Protein AF-A0A2B8A6I1-F1 (afdb_monomer_lite)

Radius of gyration: 17.52 Å; chains: 1; bounding box: 44×30×61 Å

Structure (mmCIF, N/CA/C/O backbone):
data_AF-A0A2B8A6I1-F1
#
_entry.id   AF-A0A2B8A6I1-F1
#
loop_
_atom_site.group_PDB
_atom_site.id
_atom_site.type_symbol
_atom_site.label_atom_id
_atom_site.label_alt_id
_atom_site.label_comp_id
_atom_site.label_asym_id
_atom_site.label_entity_id
_atom_site.label_seq_id
_atom_site.pdbx_PDB_ins_code
_atom_site.Cartn_x
_atom_site.Cartn_y
_atom_site.Cartn_z
_atom_site.occupancy
_atom_site.B_iso_or_equiv
_atom_site.auth_seq_id
_atom_site.auth_comp_id
_atom_site.auth_asym_id
_atom_site.auth_atom_id
_atom_site.pdbx_PDB_model_num
ATOM 1 N N . SER A 1 1 ? 21.362 7.164 -41.551 1.00 55.12 1 SER A N 1
ATOM 2 C CA . SER A 1 1 ? 20.267 7.266 -40.576 1.00 55.12 1 SER A CA 1
ATOM 3 C C . SER A 1 1 ? 20.354 6.096 -39.633 1.00 55.12 1 SER A C 1
ATOM 5 O O . SER A 1 1 ? 20.146 4.978 -40.082 1.00 55.12 1 SER A O 1
ATOM 7 N N . ASP A 1 2 ? 20.689 6.342 -38.370 1.00 58.16 2 ASP A N 1
ATOM 8 C CA . ASP A 1 2 ? 20.555 5.343 -37.311 1.00 58.16 2 ASP A CA 1
ATOM 9 C C . ASP A 1 2 ? 19.112 5.381 -36.811 1.00 58.16 2 ASP A C 1
ATOM 11 O O . ASP A 1 2 ? 18.692 6.303 -36.113 1.00 58.16 2 ASP A O 1
ATOM 15 N N . THR A 1 3 ? 18.312 4.414 -37.245 1.00 58.91 3 THR A N 1
ATOM 16 C CA . THR A 1 3 ? 16.987 4.175 -36.674 1.00 58.91 3 THR A CA 1
ATOM 17 C C . THR A 1 3 ? 17.176 3.457 -35.345 1.00 58.91 3 THR A C 1
ATOM 19 O O . THR A 1 3 ? 17.513 2.276 -35.318 1.00 58.91 3 THR A O 1
ATOM 22 N N . ILE A 1 4 ? 16.967 4.174 -34.242 1.00 62.12 4 ILE A N 1
ATOM 23 C CA . ILE A 1 4 ? 16.921 3.585 -32.902 1.00 62.12 4 ILE A CA 1
ATOM 24 C C . ILE A 1 4 ? 15.700 2.651 -32.849 1.00 62.12 4 ILE A C 1
ATOM 26 O O . ILE A 1 4 ? 14.589 3.104 -33.143 1.00 62.12 4 ILE A O 1
ATOM 30 N N . PRO A 1 5 ? 15.854 1.363 -32.496 1.00 64.75 5 PRO A N 1
ATOM 31 C CA . PRO A 1 5 ? 14.715 0.468 -32.367 1.00 64.75 5 PRO A CA 1
ATOM 32 C C . PRO A 1 5 ? 13.833 0.917 -31.196 1.00 64.75 5 PRO A C 1
ATOM 34 O O . PRO A 1 5 ? 14.306 1.078 -30.070 1.00 64.75 5 PRO A O 1
ATOM 37 N N . LEU A 1 6 ? 12.536 1.105 -31.454 1.00 61.50 6 LEU A N 1
ATOM 38 C CA . LEU A 1 6 ? 11.534 1.296 -30.408 1.00 61.50 6 LEU A CA 1
ATOM 39 C C . LEU A 1 6 ? 11.384 -0.025 -29.644 1.00 61.50 6 LEU A C 1
ATOM 41 O O . LEU A 1 6 ? 10.679 -0.934 -30.078 1.00 61.50 6 LEU A O 1
ATOM 45 N N . ILE A 1 7 ? 12.079 -0.147 -28.517 1.00 64.69 7 ILE A N 1
ATOM 46 C CA . ILE A 1 7 ? 11.911 -1.278 -27.606 1.00 64.69 7 ILE A CA 1
ATOM 47 C C . ILE A 1 7 ? 10.623 -1.030 -26.820 1.00 64.69 7 ILE A C 1
ATOM 49 O O . ILE A 1 7 ? 10.610 -0.238 -25.879 1.00 64.69 7 ILE A O 1
ATOM 53 N N . VAL A 1 8 ? 9.536 -1.698 -27.212 1.00 63.53 8 VAL A N 1
ATOM 54 C CA . VAL A 1 8 ? 8.321 -1.778 -26.392 1.00 63.53 8 VAL A CA 1
ATOM 55 C C . VAL A 1 8 ? 8.648 -2.667 -25.203 1.00 63.53 8 VAL A C 1
ATOM 57 O O . VAL A 1 8 ? 8.835 -3.875 -25.354 1.00 63.53 8 VAL A O 1
ATOM 60 N N . ARG A 1 9 ? 8.782 -2.062 -24.028 1.00 68.38 9 ARG A N 1
ATOM 61 C CA . ARG A 1 9 ? 9.040 -2.805 -22.801 1.00 68.38 9 ARG A CA 1
ATOM 62 C C . ARG A 1 9 ? 7.719 -3.217 -22.143 1.00 68.38 9 ARG A C 1
ATOM 64 O O . ARG A 1 9 ? 6.741 -2.471 -22.234 1.00 68.38 9 ARG A O 1
ATOM 71 N N . PRO A 1 10 ? 7.642 -4.421 -21.553 1.00 72.69 10 PRO A N 1
ATOM 72 C CA . PRO A 1 10 ? 6.404 -4.905 -20.963 1.00 72.69 10 PRO A CA 1
ATOM 73 C C . PRO A 1 10 ? 6.077 -4.106 -19.699 1.00 72.69 10 PRO A C 1
ATOM 75 O O . PRO A 1 10 ? 6.869 -4.086 -18.763 1.00 72.69 10 PRO A O 1
ATOM 78 N N . SER A 1 11 ? 4.899 -3.482 -19.658 1.00 79.75 11 SER A N 1
ATOM 79 C CA . SER A 1 11 ? 4.383 -2.811 -18.460 1.00 79.75 11 SER A CA 1
ATOM 80 C C . SER A 1 11 ? 4.140 -3.816 -17.322 1.00 79.75 11 SER A C 1
ATOM 82 O O . SER A 1 11 ? 3.842 -4.983 -17.599 1.00 79.75 11 SER A O 1
ATOM 84 N N . PRO A 1 12 ? 4.225 -3.396 -16.045 1.00 88.75 12 PRO A N 1
ATOM 85 C CA . PRO A 1 12 ? 3.908 -4.284 -14.934 1.00 88.75 12 PRO A CA 1
ATOM 86 C C . PRO A 1 12 ? 2.432 -4.696 -14.983 1.00 88.75 12 PRO A C 1
ATOM 88 O O . PRO A 1 12 ? 1.563 -3.884 -15.295 1.00 88.75 12 PRO A O 1
ATOM 91 N N . LEU A 1 13 ? 2.141 -5.951 -14.640 1.00 91.31 13 LEU A N 1
ATOM 92 C CA . LEU A 1 13 ? 0.775 -6.469 -14.542 1.00 91.31 13 LEU A CA 1
ATOM 93 C C . LEU A 1 13 ? 0.406 -6.673 -13.075 1.00 91.31 13 LEU A C 1
ATOM 95 O O . LEU A 1 13 ? 1.019 -7.501 -12.408 1.00 91.31 13 LEU A O 1
ATOM 99 N N . ILE A 1 14 ? -0.620 -5.984 -12.579 1.00 94.69 14 ILE A N 1
ATOM 100 C CA . ILE A 1 14 ? -1.140 -6.216 -11.225 1.00 94.69 14 ILE A CA 1
ATOM 101 C C . ILE A 1 14 ? -2.114 -7.402 -11.258 1.00 94.69 14 ILE A C 1
ATOM 103 O O . ILE A 1 14 ? -3.225 -7.288 -11.770 1.00 94.69 14 ILE A O 1
ATOM 107 N N . ALA A 1 15 ? -1.682 -8.541 -10.717 1.00 95.44 15 ALA A N 1
ATOM 108 C CA . ALA A 1 15 ? -2.440 -9.790 -10.652 1.00 95.44 15 ALA A CA 1
ATOM 109 C C . ALA A 1 15 ? -3.356 -9.871 -9.420 1.00 95.44 15 ALA A C 1
ATOM 111 O O . ALA A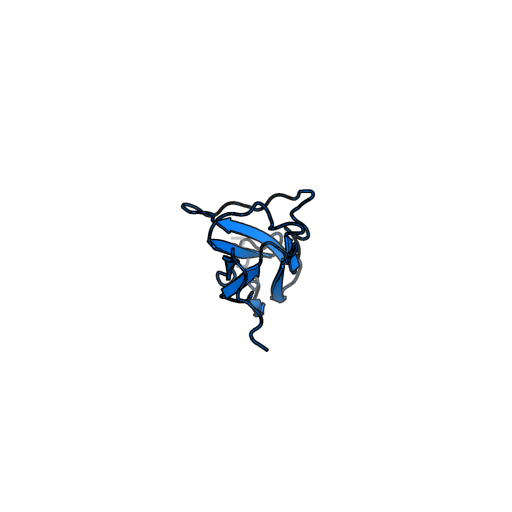 1 15 ? -4.423 -10.476 -9.487 1.00 95.44 15 ALA A O 1
ATOM 112 N N . VAL A 1 16 ? -2.952 -9.261 -8.301 1.00 96.56 16 VAL A N 1
ATOM 113 C CA . VAL A 1 16 ? -3.752 -9.195 -7.068 1.00 96.56 16 VAL A CA 1
ATOM 114 C C . VAL A 1 16 ? -3.858 -7.745 -6.629 1.00 96.56 16 VAL A C 1
ATOM 116 O O . VAL A 1 16 ? -2.842 -7.063 -6.487 1.00 96.56 16 VAL A O 1
ATOM 119 N N . GLN A 1 17 ? -5.095 -7.302 -6.427 1.00 96.69 17 GLN A N 1
ATOM 120 C CA . GLN A 1 17 ? -5.434 -5.969 -5.943 1.00 96.69 17 GLN A CA 1
ATOM 121 C C . GLN A 1 17 ? -5.571 -5.978 -4.414 1.00 96.69 17 GLN A C 1
ATOM 123 O O . GLN A 1 17 ? -5.915 -7.024 -3.853 1.00 96.69 17 GLN A O 1
ATOM 128 N N . PRO A 1 18 ? -5.355 -4.835 -3.740 1.00 96.56 18 PRO A N 1
ATOM 129 C CA . PRO A 1 18 ? -5.702 -4.717 -2.333 1.00 96.56 18 PRO A CA 1
ATOM 130 C C . PRO A 1 18 ? -7.219 -4.866 -2.163 1.00 96.56 18 PRO A C 1
ATOM 132 O O . PRO A 1 18 ? -7.992 -4.639 -3.099 1.00 96.56 18 PRO A O 1
ATOM 135 N N . ALA A 1 19 ? -7.655 -5.251 -0.965 1.00 95.81 19 ALA A N 1
ATOM 136 C CA . ALA A 1 19 ? -9.077 -5.314 -0.651 1.00 95.81 19 ALA A CA 1
ATOM 137 C C . ALA A 1 19 ? -9.724 -3.932 -0.846 1.00 95.81 19 ALA A C 1
ATOM 139 O O . ALA A 1 19 ? -9.223 -2.946 -0.321 1.00 95.81 19 ALA A O 1
ATOM 140 N N . ALA A 1 20 ? -10.832 -3.863 -1.588 1.00 94.44 20 ALA A N 1
ATOM 141 C CA . ALA A 1 20 ? -11.483 -2.592 -1.918 1.00 94.44 20 ALA A CA 1
ATOM 142 C C . ALA A 1 20 ? -12.023 -1.855 -0.678 1.00 94.44 20 ALA A C 1
ATOM 144 O O . ALA A 1 20 ? -11.977 -0.629 -0.615 1.00 94.44 20 ALA A O 1
ATOM 145 N N . ASP A 1 21 ? -12.481 -2.603 0.327 1.00 94.56 21 ASP A N 1
ATOM 146 C CA . ASP A 1 21 ? -13.027 -2.073 1.572 1.00 94.56 21 ASP A CA 1
ATOM 147 C C . ASP A 1 21 ? -12.462 -2.848 2.760 1.00 94.56 21 ASP A C 1
ATOM 149 O O . ASP A 1 21 ? -12.626 -4.066 2.871 1.00 94.56 21 ASP A O 1
ATOM 153 N N . VAL A 1 22 ? -11.834 -2.132 3.687 1.00 94.44 22 VAL A N 1
ATOM 154 C CA . VAL A 1 22 ? -11.310 -2.684 4.933 1.00 94.44 22 VAL A CA 1
ATOM 155 C C . VAL A 1 22 ? -11.921 -1.907 6.085 1.00 94.44 22 VAL A C 1
ATOM 157 O O . VAL A 1 22 ? -11.757 -0.696 6.195 1.00 94.44 22 VAL A O 1
ATOM 160 N N . ARG A 1 23 ? -12.646 -2.599 6.962 1.00 92.94 23 ARG A N 1
ATOM 161 C CA . ARG A 1 23 ? -13.182 -2.011 8.193 1.00 92.94 23 ARG A CA 1
ATOM 162 C C . ARG A 1 23 ? -12.376 -2.530 9.364 1.00 92.94 23 ARG A C 1
ATOM 164 O O . ARG A 1 23 ? -12.234 -3.743 9.507 1.00 92.94 23 ARG A O 1
ATOM 171 N N . LYS A 1 24 ? -11.843 -1.616 10.167 1.00 93.00 24 LYS A N 1
ATOM 172 C CA . LYS A 1 24 ? -11.053 -1.951 11.346 1.00 93.00 24 LYS A CA 1
ATOM 173 C C . LYS A 1 24 ? -11.512 -1.170 12.550 1.00 93.00 24 LYS A C 1
ATOM 175 O O . LYS A 1 24 ? -11.835 0.010 12.470 1.00 93.00 24 LYS A O 1
ATOM 180 N N . CYS A 1 25 ? -11.520 -1.846 13.678 1.00 91.44 25 CYS A N 1
ATOM 181 C CA . CYS A 1 25 ? -11.697 -1.226 14.970 1.00 91.44 25 CYS A CA 1
ATOM 182 C C . CYS A 1 25 ? -10.439 -0.493 15.424 1.00 91.44 25 CYS A C 1
ATOM 184 O O . CYS A 1 25 ? -9.338 -0.989 15.210 1.00 91.44 25 CYS A O 1
ATOM 186 N N . LYS A 1 26 ? -10.576 0.603 16.183 1.00 87.69 26 LYS A N 1
ATOM 187 C CA . LYS A 1 26 ? -9.407 1.232 16.837 1.00 87.69 26 LYS A CA 1
ATOM 188 C C . LYS A 1 26 ? -8.632 0.288 17.769 1.00 87.69 26 LYS A C 1
ATOM 190 O O . LYS A 1 26 ? -7.454 0.518 18.024 1.00 87.69 26 LYS A O 1
ATOM 195 N N . SER A 1 27 ? -9.279 -0.757 18.291 1.00 87.31 27 SER A N 1
ATOM 196 C CA . SER A 1 27 ? -8.630 -1.803 19.094 1.00 87.31 27 SER A CA 1
ATOM 197 C C . SER A 1 27 ? -7.763 -2.756 18.260 1.00 87.31 27 SER A C 1
ATOM 199 O O . SER A 1 27 ? -6.795 -3.311 18.783 1.00 87.31 27 SER A O 1
ATOM 201 N N . GLU A 1 28 ? -8.061 -2.927 16.970 1.00 86.88 28 GLU A N 1
ATOM 202 C CA . GLU A 1 28 ? -7.262 -3.697 16.016 1.00 86.88 28 GLU A CA 1
ATOM 203 C C . GLU A 1 28 ? -6.118 -2.814 15.512 1.00 86.88 28 GLU A C 1
ATOM 205 O O . GLU A 1 28 ? -6.170 -2.271 14.417 1.00 86.88 28 GLU A O 1
ATOM 210 N N . LYS A 1 29 ? -5.099 -2.622 16.356 1.00 87.44 29 LYS A N 1
ATOM 211 C CA . LYS A 1 29 ? -4.017 -1.644 16.151 1.00 87.44 29 LYS A CA 1
ATOM 212 C C . LYS A 1 29 ? -3.388 -1.661 14.755 1.00 87.44 29 LYS A C 1
ATOM 214 O O . LYS A 1 29 ? -2.969 -0.611 14.297 1.00 87.44 29 LYS A O 1
ATOM 219 N N . ASN A 1 30 ? -3.316 -2.803 14.078 1.00 93.75 30 ASN A N 1
ATOM 220 C CA . ASN A 1 30 ? -2.638 -2.923 12.793 1.00 93.75 30 ASN A CA 1
ATOM 221 C C . ASN A 1 30 ? -3.565 -3.332 11.641 1.00 93.75 30 ASN A C 1
ATOM 223 O O . ASN A 1 30 ? -4.616 -3.954 11.814 1.00 93.75 30 ASN A O 1
ATOM 227 N N . VAL A 1 31 ? -3.136 -2.994 10.428 1.00 95.75 31 VAL A N 1
ATOM 228 C CA . VAL A 1 31 ? -3.795 -3.402 9.187 1.00 95.75 31 VAL A CA 1
ATOM 229 C C . VAL A 1 31 ? -2.778 -3.468 8.056 1.00 95.75 31 VAL A C 1
ATOM 231 O O . VAL A 1 31 ? -1.911 -2.602 7.944 1.00 95.75 31 VAL A O 1
ATOM 234 N N . SER A 1 32 ? -2.902 -4.491 7.210 1.00 96.69 32 SER A N 1
ATOM 235 C CA . SER A 1 32 ? -2.014 -4.716 6.072 1.00 96.69 32 SER A CA 1
ATOM 236 C C . SER A 1 32 ? -2.789 -4.759 4.760 1.00 96.69 32 SER A C 1
ATOM 238 O O . SER A 1 32 ? -3.909 -5.267 4.700 1.00 96.69 32 SER A O 1
ATOM 240 N N . PHE A 1 33 ? -2.154 -4.270 3.701 1.00 97.38 33 PHE A N 1
ATOM 241 C CA . PHE A 1 33 ? -2.656 -4.251 2.334 1.00 97.38 33 PHE A CA 1
ATOM 242 C C . PHE A 1 33 ? -1.631 -4.919 1.430 1.00 97.38 33 PHE A C 1
ATOM 244 O O . PHE A 1 33 ? -0.437 -4.640 1.531 1.00 97.38 33 PHE A O 1
ATOM 251 N N . ASN A 1 34 ? -2.088 -5.800 0.545 1.00 97.50 34 ASN A N 1
ATOM 252 C CA . ASN A 1 34 ? -1.218 -6.526 -0.368 1.00 97.50 34 ASN A CA 1
ATOM 253 C C . ASN A 1 34 ? -1.569 -6.223 -1.824 1.00 97.50 34 ASN A C 1
ATOM 255 O O . ASN A 1 34 ? -2.732 -6.141 -2.207 1.00 97.50 34 ASN A O 1
ATOM 259 N N . VAL A 1 35 ? -0.532 -6.123 -2.642 1.00 97.56 35 VAL A N 1
ATOM 260 C CA . VAL A 1 35 ? -0.598 -6.066 -4.099 1.00 97.56 35 VAL A CA 1
ATOM 261 C C . VAL A 1 35 ? 0.345 -7.137 -4.624 1.00 97.56 35 VAL A C 1
ATOM 263 O O . VAL A 1 35 ? 1.425 -7.355 -4.082 1.00 97.56 35 VAL A O 1
ATOM 266 N N . THR A 1 36 ? -0.034 -7.828 -5.691 1.00 95.94 36 THR A N 1
ATOM 267 C CA . THR A 1 36 ? 0.890 -8.724 -6.396 1.00 95.94 36 THR A CA 1
ATOM 268 C C . THR A 1 36 ? 1.000 -8.263 -7.827 1.00 95.94 36 THR A C 1
ATOM 270 O O . THR A 1 36 ? 0.003 -8.258 -8.546 1.00 95.94 36 THR A O 1
ATOM 273 N N . ALA A 1 37 ? 2.208 -7.885 -8.233 1.00 94.44 37 ALA A N 1
ATOM 274 C CA . ALA A 1 37 ? 2.507 -7.508 -9.600 1.00 94.44 37 ALA A CA 1
ATOM 275 C C . ALA A 1 37 ? 3.512 -8.474 -10.234 1.00 94.44 37 ALA A C 1
ATOM 277 O O . ALA A 1 37 ? 4.334 -9.084 -9.553 1.00 94.44 37 ALA A O 1
ATOM 278 N N . GLN A 1 38 ? 3.421 -8.612 -11.551 1.00 91.75 38 GLN A N 1
ATOM 279 C CA . GLN A 1 38 ? 4.329 -9.386 -12.382 1.00 91.75 38 GLN A CA 1
ATOM 280 C C . GLN A 1 38 ? 5.136 -8.435 -13.261 1.00 91.75 38 GLN A C 1
ATOM 282 O O . GLN A 1 38 ? 4.603 -7.470 -13.810 1.00 91.75 38 GLN A O 1
ATOM 287 N N . GLY A 1 39 ? 6.427 -8.721 -13.378 1.00 87.88 39 GLY A N 1
ATOM 288 C CA . GLY A 1 39 ? 7.398 -7.915 -14.105 1.00 87.88 39 GLY A CA 1
ATOM 289 C C . GLY A 1 39 ? 8.781 -8.049 -13.476 1.00 87.88 39 GLY A C 1
ATOM 290 O O . GLY A 1 39 ? 8.936 -8.625 -12.398 1.00 87.88 39 GLY A O 1
ATOM 291 N N . ASN A 1 40 ? 9.790 -7.511 -14.150 1.00 87.62 40 ASN A N 1
ATOM 292 C CA . ASN A 1 40 ? 11.164 -7.494 -13.652 1.00 87.62 40 ASN A CA 1
ATOM 293 C C . ASN A 1 40 ? 11.450 -6.139 -13.003 1.00 87.62 40 ASN A C 1
ATOM 295 O O . ASN A 1 40 ? 10.927 -5.134 -13.468 1.00 87.62 40 ASN A O 1
ATOM 299 N N . ASN A 1 41 ? 12.300 -6.090 -11.971 1.00 90.88 41 ASN A N 1
ATOM 300 C CA . ASN A 1 41 ? 12.713 -4.838 -11.312 1.00 90.88 41 ASN A CA 1
ATOM 301 C C . ASN A 1 41 ? 11.530 -3.935 -10.908 1.00 90.88 41 ASN A C 1
ATOM 303 O O . ASN A 1 41 ? 11.534 -2.730 -11.176 1.00 90.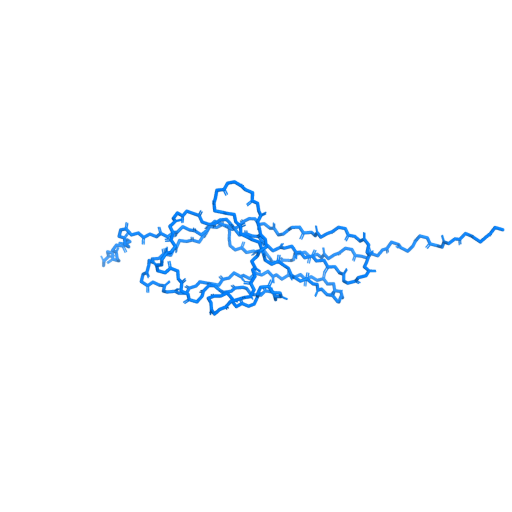88 41 ASN A O 1
ATOM 307 N N . LEU A 1 42 ? 10.503 -4.546 -10.312 1.00 93.62 42 LEU A N 1
ATOM 308 C CA . LEU A 1 42 ? 9.302 -3.849 -9.864 1.00 93.62 42 LEU A CA 1
ATOM 309 C C . LEU A 1 42 ? 9.639 -2.867 -8.740 1.00 93.62 42 LEU A C 1
ATOM 311 O O . LEU A 1 42 ? 10.313 -3.219 -7.773 1.00 93.62 42 LEU A O 1
ATOM 315 N N . ILE A 1 43 ? 9.122 -1.652 -8.868 1.00 94.81 43 ILE A N 1
ATOM 316 C CA . ILE A 1 43 ? 9.151 -0.606 -7.853 1.00 94.81 43 ILE A CA 1
ATOM 317 C C . ILE A 1 43 ? 7.714 -0.402 -7.384 1.00 94.81 43 ILE A C 1
ATOM 319 O O . ILE A 1 43 ? 6.800 -0.278 -8.201 1.00 94.81 43 ILE A O 1
ATOM 323 N N . TYR A 1 44 ? 7.529 -0.360 -6.070 1.00 96.50 44 TYR A N 1
ATOM 324 C CA . TYR A 1 44 ? 6.248 -0.093 -5.429 1.00 96.50 44 TYR A CA 1
ATOM 325 C C . TYR A 1 44 ? 6.321 1.260 -4.727 1.00 96.50 44 TYR A C 1
ATOM 327 O O . TYR A 1 44 ? 7.345 1.596 -4.137 1.00 96.50 44 TYR A O 1
ATOM 335 N N . GLN A 1 45 ? 5.234 2.022 -4.779 1.00 97.31 45 GLN A N 1
ATOM 336 C CA . GLN A 1 45 ? 5.064 3.248 -4.007 1.00 97.31 45 GLN A CA 1
ATOM 337 C C . GLN A 1 45 ? 3.631 3.305 -3.496 1.00 97.31 45 GLN A C 1
ATOM 339 O O . GLN A 1 45 ? 2.693 3.528 -4.266 1.00 97.31 45 GLN A O 1
ATOM 344 N N . TRP A 1 46 ? 3.452 3.113 -2.195 1.00 98.19 46 TRP A N 1
ATOM 345 C CA . TRP A 1 46 ? 2.144 3.287 -1.581 1.00 98.19 46 TRP A CA 1
ATOM 346 C C . TRP A 1 46 ? 1.793 4.768 -1.450 1.00 98.19 46 TRP A C 1
ATOM 348 O O . TRP A 1 46 ? 2.645 5.617 -1.164 1.00 98.19 46 TRP A O 1
ATOM 358 N N . GLN A 1 47 ? 0.526 5.066 -1.716 1.00 98.19 47 GLN A N 1
ATOM 359 C CA . GLN A 1 47 ? -0.062 6.389 -1.614 1.00 98.19 47 GLN A CA 1
ATOM 360 C C . GLN A 1 47 ? -1.330 6.330 -0.774 1.00 98.19 47 GLN A C 1
ATOM 362 O O . GLN A 1 47 ? -2.113 5.384 -0.885 1.00 98.19 47 GLN A O 1
ATOM 367 N N . GLU A 1 48 ? -1.547 7.377 0.009 1.00 96.69 48 GLU A N 1
ATOM 368 C CA . GLU A 1 48 ? -2.759 7.577 0.791 1.00 96.69 48 GLU A CA 1
ATOM 369 C C . GLU A 1 48 ? -3.473 8.863 0.374 1.00 96.69 48 GLU A C 1
ATOM 371 O O . GLU A 1 48 ? -2.887 9.785 -0.202 1.00 96.69 48 GLU A O 1
ATOM 376 N N . LYS A 1 49 ? -4.771 8.913 0.649 1.00 96.00 49 LYS A N 1
ATOM 377 C CA . LYS A 1 49 ? -5.615 10.090 0.470 1.00 96.00 49 LYS A CA 1
ATOM 378 C C . LYS A 1 49 ? -6.595 10.155 1.636 1.00 96.00 49 LYS A C 1
ATOM 380 O O . LYS A 1 49 ? -7.477 9.303 1.763 1.00 96.00 49 LYS A O 1
ATOM 385 N N . ILE A 1 50 ? -6.448 11.196 2.454 1.00 92.81 50 ILE A N 1
ATOM 386 C CA . ILE A 1 50 ? -7.296 11.499 3.616 1.00 92.81 50 ILE A CA 1
ATOM 387 C C . ILE A 1 50 ? -8.039 12.803 3.316 1.00 92.81 50 ILE A C 1
ATOM 389 O O . ILE A 1 50 ? -7.684 13.880 3.789 1.00 92.81 50 ILE A O 1
ATOM 393 N N . GLY A 1 51 ? -9.026 12.710 2.422 1.00 86.19 51 GLY A N 1
ATOM 394 C CA . GLY A 1 51 ? -9.607 13.884 1.767 1.00 86.19 51 GLY A CA 1
ATOM 395 C C . GLY A 1 51 ? -8.617 14.581 0.816 1.00 86.19 51 GLY A C 1
ATOM 396 O O . GLY A 1 51 ? -7.404 14.563 0.998 1.00 86.19 51 GLY A O 1
ATOM 397 N N . GLY A 1 52 ? -9.127 15.193 -0.252 1.00 91.44 52 GLY A N 1
ATOM 398 C CA . GLY A 1 52 ? -8.281 15.908 -1.213 1.00 91.44 52 GLY A CA 1
ATOM 399 C C . GLY A 1 52 ? -7.470 14.991 -2.139 1.00 91.44 52 GLY A C 1
ATOM 400 O O . GLY A 1 52 ? -8.036 14.118 -2.797 1.00 91.44 52 GLY A O 1
ATOM 401 N N . ASN A 1 53 ? -6.162 15.244 -2.248 1.00 95.44 53 ASN A N 1
ATOM 402 C CA . ASN A 1 53 ? -5.277 14.632 -3.246 1.00 95.44 53 ASN A CA 1
ATOM 403 C C . ASN A 1 53 ? -4.485 13.441 -2.689 1.00 95.44 53 ASN A C 1
ATOM 405 O O . ASN A 1 53 ? -4.225 13.355 -1.493 1.00 95.44 53 ASN A O 1
ATOM 409 N N . TRP A 1 54 ? -4.050 12.561 -3.591 1.00 96.94 54 TRP A N 1
ATOM 410 C CA . TRP A 1 54 ? -3.122 11.474 -3.284 1.00 96.94 54 TRP A CA 1
ATOM 411 C C . TRP A 1 54 ? -1.743 11.997 -2.888 1.00 96.94 54 TRP A C 1
ATOM 413 O O . TRP A 1 54 ? -1.200 12.866 -3.570 1.00 96.94 54 TRP A O 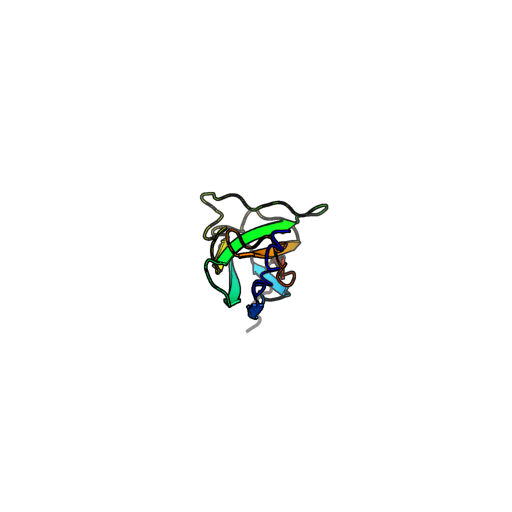1
ATOM 423 N N . GLN A 1 55 ? -1.174 11.416 -1.836 1.00 97.25 55 GLN A N 1
ATOM 424 C CA . GLN A 1 55 ? 0.174 11.698 -1.348 1.00 97.25 55 GLN A CA 1
ATOM 425 C C . GLN A 1 55 ? 0.967 10.405 -1.194 1.00 97.25 55 GLN A C 1
ATOM 427 O O . GLN A 1 55 ? 0.394 9.349 -0.931 1.00 97.25 55 GLN A O 1
ATOM 432 N N . ASN A 1 56 ? 2.286 10.484 -1.359 1.00 97.50 56 ASN A N 1
ATOM 433 C CA . ASN A 1 56 ? 3.168 9.354 -1.085 1.00 97.50 56 ASN A CA 1
ATOM 434 C C . ASN A 1 56 ? 3.207 9.070 0.415 1.00 97.50 56 ASN A C 1
ATOM 436 O O . ASN A 1 56 ? 3.341 9.990 1.222 1.00 97.50 56 ASN A O 1
ATOM 440 N N . ILE A 1 57 ? 3.112 7.790 0.771 1.00 97.06 57 ILE A N 1
ATOM 441 C CA . ILE A 1 57 ? 3.361 7.351 2.138 1.00 97.06 57 ILE A CA 1
ATOM 442 C C . IL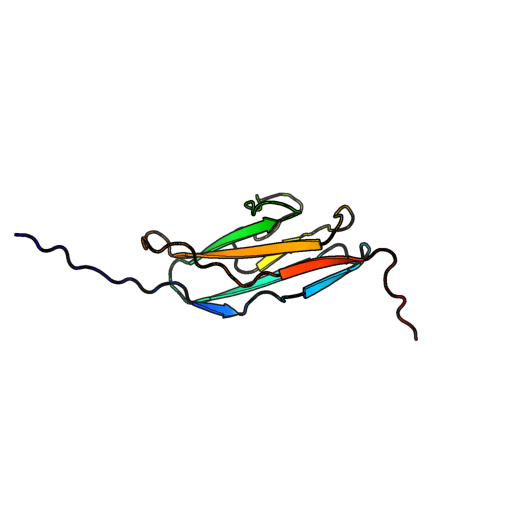E A 1 57 ? 4.869 7.239 2.316 1.00 97.06 57 ILE A C 1
ATOM 444 O O . ILE A 1 57 ? 5.526 6.427 1.661 1.00 97.06 57 ILE A O 1
ATOM 448 N N . GLU A 1 58 ? 5.404 8.048 3.218 1.00 96.31 58 GLU A N 1
ATOM 449 C CA . GLU A 1 58 ? 6.814 7.998 3.579 1.00 96.31 58 GLU A CA 1
ATOM 450 C C . GLU A 1 58 ? 7.068 6.908 4.636 1.00 96.31 58 GLU A C 1
ATOM 452 O O . GLU A 1 58 ? 6.193 6.640 5.478 1.00 96.31 58 GLU A O 1
ATOM 457 N N . PRO A 1 59 ? 8.258 6.273 4.624 1.00 94.81 59 PRO A N 1
ATOM 458 C CA . PRO A 1 59 ? 8.664 5.365 5.687 1.00 94.81 59 PRO A CA 1
ATOM 459 C C . PRO A 1 59 ? 8.614 6.066 7.047 1.00 94.81 59 PRO A C 1
ATOM 461 O O . PRO A 1 59 ? 9.118 7.176 7.212 1.00 94.81 59 PRO A O 1
ATOM 464 N N . SER A 1 60 ? 8.031 5.404 8.040 1.00 95.88 60 SER A N 1
ATOM 465 C CA . SER A 1 60 ? 7.988 5.887 9.420 1.00 95.88 60 SER A CA 1
ATOM 466 C C . SER A 1 60 ? 7.901 4.706 10.381 1.00 95.88 60 SER A C 1
ATOM 468 O O . SER A 1 60 ? 7.747 3.561 9.951 1.00 95.88 60 SER A O 1
ATOM 470 N N . ASP A 1 61 ? 7.937 4.969 11.687 1.00 95.19 61 ASP A N 1
ATOM 471 C CA . ASP A 1 61 ? 7.714 3.919 12.684 1.00 95.19 61 ASP A CA 1
ATOM 472 C C . ASP A 1 61 ? 6.347 3.236 12.507 1.00 95.19 61 ASP A C 1
ATOM 474 O O . ASP A 1 61 ? 6.234 2.034 12.755 1.00 95.19 61 ASP A O 1
ATOM 478 N N . ASN A 1 62 ? 5.339 3.976 12.020 1.00 95.25 62 ASN A N 1
ATOM 479 C CA . ASN A 1 62 ? 3.981 3.478 11.802 1.00 95.25 62 ASN A CA 1
ATOM 480 C C . ASN A 1 62 ? 3.770 2.809 10.434 1.00 95.25 62 ASN A C 1
ATOM 482 O O . ASN A 1 62 ? 2.863 1.991 10.296 1.00 95.25 62 ASN A O 1
ATOM 486 N N . ASN A 1 63 ? 4.588 3.155 9.439 1.00 96.50 63 ASN A N 1
ATOM 487 C CA . ASN A 1 63 ? 4.388 2.805 8.034 1.00 96.50 63 ASN A CA 1
ATOM 488 C C . ASN A 1 63 ? 5.475 1.830 7.573 1.00 96.50 63 ASN A C 1
ATOM 490 O O . ASN A 1 63 ? 6.597 2.234 7.262 1.00 96.50 63 ASN A O 1
ATOM 494 N N . GLU A 1 64 ? 5.140 0.545 7.489 1.00 97.12 64 GLU A N 1
ATOM 495 C CA . GLU A 1 64 ? 6.069 -0.501 7.058 1.00 97.12 64 GLU A CA 1
ATOM 496 C C . GLU A 1 64 ? 5.748 -0.991 5.646 1.00 97.12 64 GLU A C 1
ATOM 498 O O . GLU A 1 64 ? 4.587 -1.168 5.285 1.00 97.12 64 GLU A O 1
ATOM 503 N N . GLY A 1 65 ? 6.784 -1.229 4.837 1.00 96.50 65 GLY A N 1
ATOM 504 C CA . GLY A 1 65 ? 6.613 -1.787 3.493 1.00 96.50 65 GLY A CA 1
ATOM 505 C C . GLY A 1 65 ? 6.091 -0.794 2.447 1.00 96.50 65 GLY A C 1
ATOM 506 O O . GLY A 1 65 ? 5.536 -1.205 1.434 1.00 96.50 65 GLY A O 1
ATOM 507 N N . VAL A 1 66 ? 6.305 0.514 2.638 1.00 96.75 66 VAL A N 1
ATOM 508 C CA . VAL A 1 66 ? 5.874 1.568 1.688 1.00 96.75 66 VAL A CA 1
ATOM 509 C C . VAL A 1 66 ? 6.434 1.410 0.265 1.00 96.75 66 VAL A C 1
ATOM 511 O O . VAL A 1 66 ? 5.835 1.908 -0.688 1.00 96.75 66 VAL A O 1
ATOM 514 N N . ALA A 1 67 ? 7.549 0.686 0.119 1.00 96.25 67 ALA A N 1
ATOM 515 C CA . ALA A 1 67 ? 8.179 0.339 -1.155 1.00 96.25 67 ALA A CA 1
ATOM 516 C C . ALA A 1 67 ? 8.134 -1.173 -1.462 1.00 96.25 67 ALA A C 1
ATOM 518 O O . ALA A 1 67 ? 8.925 -1.681 -2.257 1.00 96.25 67 ALA A O 1
ATOM 519 N N . ALA A 1 68 ? 7.224 -1.908 -0.818 1.00 96.94 68 ALA A N 1
ATOM 520 C CA . ALA A 1 68 ? 7.058 -3.349 -0.969 1.00 96.94 68 ALA A CA 1
ATOM 521 C C . ALA A 1 68 ? 5.663 -3.714 -1.501 1.00 96.94 68 ALA A C 1
ATOM 523 O O . ALA A 1 68 ? 4.741 -2.899 -1.546 1.00 96.94 68 ALA A O 1
ATOM 524 N N . SER A 1 69 ? 5.499 -4.985 -1.869 1.00 96.38 69 SER A N 1
ATOM 525 C CA . SER A 1 69 ? 4.213 -5.564 -2.276 1.00 96.38 69 SER A CA 1
ATOM 526 C C . SER A 1 69 ? 3.183 -5.617 -1.141 1.00 96.38 69 SER A C 1
ATOM 528 O O . SER A 1 69 ? 1.988 -5.751 -1.402 1.00 96.38 69 SER A O 1
ATOM 530 N N . VAL A 1 70 ? 3.630 -5.509 0.112 1.00 97.31 70 VAL A N 1
ATOM 531 C CA . VAL A 1 70 ? 2.782 -5.476 1.303 1.00 97.31 70 VAL A CA 1
ATOM 532 C C . VAL A 1 70 ? 3.090 -4.212 2.090 1.00 97.31 70 VAL A C 1
ATOM 534 O O . VAL A 1 70 ? 4.239 -3.994 2.466 1.00 97.31 70 VAL A O 1
ATOM 537 N N . PHE A 1 71 ? 2.059 -3.419 2.362 1.00 98.00 71 PHE A N 1
ATOM 538 C CA . PHE A 1 71 ? 2.123 -2.243 3.220 1.00 98.00 71 PHE A CA 1
ATOM 539 C C . PHE A 1 71 ? 1.340 -2.482 4.506 1.00 98.00 71 PHE A C 1
ATOM 541 O O . PHE A 1 71 ? 0.270 -3.087 4.467 1.00 98.00 71 PHE A O 1
ATOM 548 N N . THR A 1 72 ? 1.861 -2.017 5.638 1.00 97.38 72 THR A N 1
ATOM 549 C CA . THR A 1 72 ? 1.229 -2.172 6.952 1.00 97.38 72 THR A CA 1
ATOM 550 C C . THR A 1 72 ? 1.247 -0.858 7.721 1.00 97.38 72 THR A C 1
ATOM 552 O O . THR A 1 72 ? 2.317 -0.286 7.932 1.00 97.38 72 THR A O 1
ATOM 555 N N . TYR A 1 73 ? 0.075 -0.434 8.203 1.00 96.56 73 TYR A N 1
ATOM 556 C CA . TYR A 1 73 ? -0.012 0.497 9.327 1.00 96.56 73 TYR A CA 1
ATOM 557 C C . TYR A 1 73 ? 0.107 -0.306 10.622 1.00 96.56 73 TYR A C 1
ATOM 559 O O . TYR A 1 73 ? -0.674 -1.238 10.847 1.00 96.56 73 TYR A O 1
ATOM 567 N N . LYS A 1 74 ? 1.082 0.028 11.470 1.00 96.12 74 LYS A N 1
ATOM 568 C CA . LYS A 1 74 ? 1.310 -0.675 12.744 1.00 96.12 74 LYS A CA 1
ATOM 569 C C . LYS A 1 74 ? 0.359 -0.233 13.854 1.00 96.12 74 LYS A C 1
ATOM 571 O O . LYS A 1 74 ? 0.041 -1.040 14.727 1.00 96.12 74 LYS A O 1
ATOM 576 N N . ASP A 1 75 ? -0.060 1.025 13.812 1.00 94.25 75 ASP A N 1
ATOM 577 C CA . ASP A 1 75 ? -0.993 1.656 14.733 1.00 94.25 75 ASP A CA 1
ATOM 578 C C . ASP A 1 75 ? -1.990 2.548 13.970 1.00 94.25 75 ASP A C 1
ATOM 580 O O . ASP A 1 75 ? -1.631 3.565 13.370 1.00 94.25 75 ASP A O 1
ATOM 584 N N . ILE A 1 76 ? -3.263 2.157 14.004 1.00 93.25 76 ILE A N 1
ATOM 585 C CA . ILE A 1 76 ? -4.395 2.894 13.430 1.00 93.25 76 ILE A CA 1
ATOM 586 C C . ILE A 1 76 ? -5.257 3.588 14.493 1.00 93.25 76 ILE A C 1
ATOM 588 O O . ILE A 1 76 ? -6.278 4.190 14.165 1.00 93.25 76 ILE A O 1
ATOM 592 N N . SER A 1 77 ? -4.883 3.512 15.773 1.00 90.69 77 SER A N 1
ATOM 593 C CA . SER A 1 77 ? -5.721 3.979 16.888 1.00 90.69 77 SER A CA 1
ATOM 594 C C . SER A 1 77 ? -6.002 5.488 16.862 1.00 90.69 77 SER A C 1
ATOM 596 O O . SER A 1 77 ? -7.053 5.931 17.335 1.00 90.69 77 SER A O 1
ATOM 598 N N . SER A 1 78 ? -5.095 6.275 16.277 1.00 88.12 78 SER A N 1
ATOM 599 C CA . SER A 1 78 ? -5.203 7.731 16.125 1.00 88.12 78 SER A CA 1
ATOM 600 C C . SER A 1 78 ? -5.791 8.178 14.781 1.00 88.12 78 SER A C 1
ATOM 602 O O . SER A 1 78 ? -6.051 9.369 14.600 1.00 88.12 78 SER A O 1
ATOM 604 N N . MET A 1 79 ? -6.018 7.253 13.842 1.00 90.25 79 MET A N 1
ATOM 605 C CA . MET A 1 79 ? -6.543 7.579 12.517 1.00 90.25 79 MET A CA 1
ATOM 606 C C . MET A 1 79 ? -8.021 7.977 12.603 1.00 90.25 79 MET A C 1
ATOM 608 O O . MET A 1 79 ? -8.813 7.380 13.338 1.00 90.25 79 MET A O 1
ATOM 612 N N . THR A 1 80 ? -8.405 8.996 11.834 1.00 82.69 80 THR A N 1
ATOM 613 C CA . THR A 1 80 ? -9.781 9.497 11.763 1.00 82.69 80 THR A CA 1
ATOM 614 C C . THR A 1 80 ? -10.287 9.468 10.321 1.00 82.69 80 THR A C 1
ATOM 616 O O . THR A 1 80 ? -9.666 10.013 9.414 1.00 82.69 80 THR A O 1
ATOM 619 N N . GLY A 1 81 ? -11.440 8.827 10.114 1.00 77.25 81 GLY A N 1
ATOM 620 C CA . GLY A 1 81 ? -12.144 8.793 8.828 1.00 77.25 81 GLY A CA 1
ATOM 621 C C . GLY A 1 81 ? -11.835 7.576 7.948 1.00 77.25 81 GLY A C 1
ATOM 622 O O . GLY A 1 81 ? -11.150 6.645 8.383 1.00 77.25 81 GLY A O 1
ATOM 623 N N . PRO A 1 82 ? -12.384 7.556 6.719 1.00 91.44 82 PRO A N 1
ATOM 624 C CA . PRO A 1 82 ? -11.928 6.641 5.695 1.00 91.44 82 PRO A CA 1
ATOM 625 C C . PRO A 1 82 ? -10.597 7.132 5.109 1.00 91.44 82 PRO A C 1
ATOM 627 O O . PRO A 1 82 ? -10.488 8.273 4.657 1.00 91.44 82 PRO A O 1
ATOM 630 N N . VAL A 1 83 ? -9.591 6.264 5.093 1.00 95.19 83 VAL A N 1
ATOM 631 C CA . VAL A 1 83 ? -8.325 6.493 4.392 1.00 95.19 83 VAL A CA 1
ATOM 632 C C . VAL A 1 83 ? -8.345 5.694 3.102 1.00 95.19 83 VAL A C 1
ATOM 634 O O . VAL A 1 83 ? -8.512 4.477 3.125 1.00 95.19 83 VAL A O 1
ATOM 637 N N . HIS A 1 84 ? -8.184 6.372 1.969 1.00 96.75 84 HIS A N 1
ATOM 638 C CA . HIS A 1 84 ? -8.065 5.701 0.680 1.00 96.75 84 HIS A CA 1
ATOM 639 C C . HIS A 1 84 ? -6.599 5.388 0.410 1.00 96.75 84 HIS A C 1
ATOM 641 O O . HIS A 1 84 ? -5.740 6.250 0.581 1.00 96.75 84 HIS A O 1
ATOM 647 N N . LEU A 1 85 ? -6.322 4.174 -0.042 1.00 97.19 85 LEU A N 1
ATOM 648 C CA . LEU A 1 85 ? -4.989 3.649 -0.301 1.00 97.19 85 LEU A CA 1
ATOM 649 C C . LEU A 1 85 ? -4.896 3.127 -1.722 1.00 97.19 85 LEU A C 1
ATOM 651 O O . LEU A 1 85 ? -5.831 2.512 -2.234 1.00 97.19 85 LEU A O 1
ATOM 655 N N . ARG A 1 86 ? -3.739 3.328 -2.342 1.00 97.75 86 ARG A N 1
ATOM 656 C CA . ARG A 1 86 ? -3.3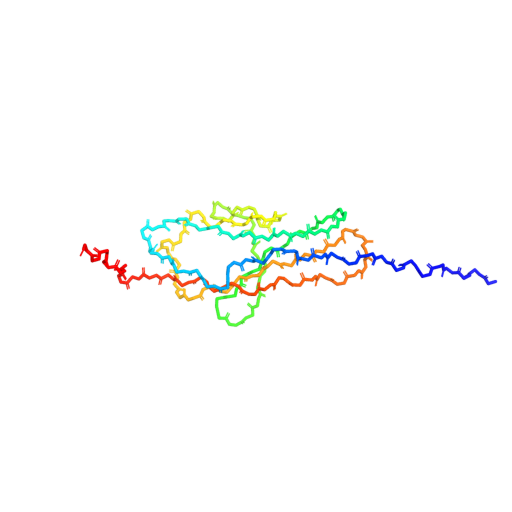71 2.662 -3.591 1.00 97.75 86 ARG A CA 1
ATOM 657 C C . ARG A 1 86 ? -1.870 2.430 -3.635 1.00 97.75 86 ARG A C 1
ATOM 659 O O . ARG A 1 86 ? -1.102 3.179 -3.036 1.00 97.75 86 ARG A O 1
ATOM 666 N N . CYS A 1 87 ? -1.450 1.435 -4.395 1.00 97.88 87 CYS A N 1
ATOM 667 C CA . CYS A 1 87 ? -0.053 1.210 -4.716 1.00 97.88 87 CYS A CA 1
ATOM 668 C C . CYS A 1 87 ? 0.205 1.613 -6.167 1.00 97.88 87 CYS A C 1
ATOM 670 O O . CYS A 1 87 ? -0.508 1.186 -7.072 1.00 97.88 87 CYS A O 1
ATOM 672 N N . MET A 1 88 ? 1.225 2.429 -6.396 1.00 96.25 88 MET A N 1
ATOM 673 C CA . MET A 1 88 ? 1.741 2.715 -7.728 1.00 96.25 88 MET A CA 1
ATOM 674 C C . MET A 1 88 ? 2.856 1.717 -8.027 1.00 96.25 88 MET A C 1
ATOM 676 O O . MET A 1 88 ? 3.862 1.688 -7.319 1.00 96.25 88 MET A O 1
ATOM 680 N N . VAL A 1 89 ? 2.681 0.907 -9.070 1.00 95.81 89 VAL A N 1
ATOM 681 C CA . VAL A 1 89 ? 3.666 -0.092 -9.492 1.00 95.81 89 VAL A CA 1
ATOM 682 C C . VAL A 1 89 ? 4.337 0.368 -10.778 1.00 95.81 89 VAL A C 1
ATOM 684 O O . VAL A 1 89 ? 3.669 0.682 -11.760 1.00 95.81 89 VAL A O 1
ATOM 687 N N . SER A 1 90 ? 5.662 0.391 -10.803 1.00 92.88 90 SER A N 1
ATOM 688 C CA . SER A 1 90 ? 6.444 0.703 -12.000 1.00 92.88 90 SER A CA 1
ATOM 689 C C . SER A 1 90 ? 7.588 -0.290 -12.187 1.00 92.88 90 SER A C 1
ATOM 691 O O . SER A 1 90 ? 7.848 -1.133 -11.330 1.00 92.88 90 SER A O 1
ATOM 693 N N . ILE A 1 91 ? 8.255 -0.222 -13.337 1.00 90.38 91 ILE A N 1
ATOM 694 C CA . ILE A 1 91 ? 9.467 -0.991 -13.624 1.00 90.38 91 ILE A CA 1
ATOM 695 C C . ILE A 1 91 ? 10.634 -0.011 -13.711 1.00 90.38 91 ILE A C 1
ATOM 697 O O . ILE A 1 91 ? 10.546 1.025 -14.379 1.00 90.38 91 ILE A O 1
ATOM 701 N N . ALA A 1 92 ? 11.735 -0.334 -13.034 1.00 87.56 92 ALA A N 1
ATOM 702 C CA . ALA A 1 92 ? 12.929 0.500 -13.048 1.00 87.56 92 ALA A CA 1
ATOM 703 C C . ALA A 1 92 ? 13.438 0.731 -14.482 1.00 87.56 92 ALA A C 1
ATOM 705 O O . ALA A 1 92 ? 13.658 -0.215 -15.239 1.00 87.56 92 ALA A O 1
ATOM 706 N N . ASN A 1 93 ? 13.696 1.996 -14.830 1.00 81.69 93 ASN A N 1
ATOM 707 C CA . ASN A 1 93 ? 14.279 2.411 -16.113 1.00 81.69 93 ASN A CA 1
ATOM 708 C C . ASN A 1 93 ? 13.468 2.003 -17.358 1.00 81.69 93 ASN A C 1
ATOM 710 O O . ASN A 1 93 ? 14.046 1.872 -18.440 1.00 81.69 93 ASN A O 1
ATOM 714 N N . ASP A 1 94 ? 12.159 1.774 -17.220 1.00 78.62 94 ASP A N 1
ATOM 715 C CA . ASP A 1 94 ? 11.308 1.288 -18.313 1.00 78.62 94 ASP A CA 1
ATOM 716 C C . ASP A 1 94 ? 10.731 2.398 -19.198 1.00 78.62 94 ASP A C 1
ATOM 718 O O . ASP A 1 94 ? 10.356 2.154 -20.340 1.00 78.62 94 ASP A O 1
ATOM 722 N N . GLY A 1 95 ? 10.655 3.626 -18.678 1.00 76.81 95 GLY A N 1
ATOM 723 C CA . GLY A 1 95 ? 10.027 4.764 -19.360 1.00 76.81 95 GLY A CA 1
ATOM 724 C C . GLY A 1 95 ? 8.492 4.721 -19.380 1.00 76.81 95 GLY A C 1
ATOM 725 O O . GLY A 1 95 ? 7.870 5.724 -19.723 1.00 76.81 95 GLY A O 1
ATOM 726 N N . CYS A 1 96 ? 7.875 3.606 -18.973 1.00 82.12 96 CYS A N 1
ATOM 727 C CA . CYS A 1 96 ? 6.433 3.501 -18.773 1.00 82.12 96 CYS A CA 1
ATOM 728 C C . CYS A 1 96 ? 5.979 4.289 -17.528 1.00 82.12 96 CYS A C 1
ATOM 730 O O . CYS A 1 96 ? 6.660 4.251 -16.496 1.00 82.12 96 CYS A O 1
ATOM 732 N N . PRO A 1 97 ? 4.816 4.969 -17.580 1.00 86.62 97 PRO A N 1
ATOM 733 C CA . PRO A 1 97 ? 4.243 5.584 -16.392 1.00 86.62 97 PRO A CA 1
ATOM 734 C C . PRO A 1 97 ? 3.874 4.508 -15.353 1.00 86.62 97 PRO A C 1
ATOM 736 O O . PRO A 1 97 ? 3.519 3.388 -15.732 1.00 86.62 97 PRO A O 1
ATOM 739 N N . PRO A 1 98 ? 3.922 4.825 -14.047 1.00 90.50 98 PRO A N 1
ATOM 740 C CA . PRO A 1 98 ? 3.483 3.901 -13.008 1.00 90.50 98 PRO A CA 1
ATOM 741 C C . PRO A 1 98 ? 2.011 3.500 -13.183 1.00 90.50 98 PRO A C 1
ATOM 743 O O . PRO A 1 98 ? 1.151 4.350 -13.422 1.00 90.50 98 PRO A O 1
ATOM 746 N N . LEU A 1 99 ? 1.721 2.212 -13.018 1.00 93.38 99 LEU A N 1
ATOM 747 C CA . LEU A 1 99 ? 0.376 1.652 -13.048 1.00 93.38 99 LEU A CA 1
ATOM 748 C C . LEU A 1 99 ? -0.240 1.719 -11.639 1.00 93.38 99 LEU A C 1
ATOM 750 O O . LEU A 1 99 ? 0.325 1.134 -10.710 1.00 93.38 99 LEU A O 1
ATOM 754 N N . PRO A 1 100 ? -1.378 2.406 -11.442 1.00 95.31 100 PRO A N 1
ATOM 755 C CA . PRO A 1 100 ? -2.074 2.386 -10.163 1.00 95.31 100 PRO A CA 1
ATOM 756 C C . PRO A 1 100 ? -2.748 1.029 -9.922 1.00 95.31 100 PRO A C 1
ATOM 758 O O . PRO A 1 100 ? -3.363 0.457 -10.824 1.00 95.31 100 PRO A O 1
ATOM 761 N N . SER A 1 101 ? -2.691 0.544 -8.683 1.00 96.88 101 SER A N 1
ATOM 762 C CA . SER A 1 101 ? -3.594 -0.496 -8.192 1.00 96.88 101 SER A CA 1
ATOM 763 C C . SER A 1 101 ? -5.030 0.024 -8.086 1.00 96.88 101 SER A C 1
ATOM 765 O O . SER A 1 101 ? -5.299 1.223 -8.203 1.00 96.88 101 SER A O 1
ATOM 767 N N . GLY A 1 102 ? -5.954 -0.884 -7.780 1.00 96.00 102 GLY A N 1
ATOM 768 C CA . GLY A 1 102 ? -7.267 -0.538 -7.259 1.00 96.00 102 GLY A CA 1
ATOM 769 C C . GLY A 1 102 ? -7.159 0.286 -5.976 1.00 96.00 102 GLY A C 1
ATOM 770 O O . GLY A 1 102 ? -6.157 0.213 -5.254 1.00 96.00 102 GLY A O 1
ATOM 771 N N . GLU A 1 103 ? -8.193 1.085 -5.726 1.00 96.25 103 GLU A N 1
ATOM 772 C CA . GLU A 1 103 ? -8.340 1.859 -4.496 1.00 96.25 103 GLU A CA 1
ATOM 773 C C . GLU A 1 103 ? -8.863 0.950 -3.375 1.00 96.25 103 GLU A C 1
ATOM 775 O O . GLU A 1 103 ? -9.788 0.168 -3.584 1.00 96.25 103 GLU A O 1
ATOM 780 N N . SER A 1 104 ? -8.266 1.071 -2.193 1.00 97.44 104 SER A N 1
ATOM 781 C CA . SER A 1 104 ? -8.700 0.429 -0.955 1.00 97.44 104 SER A CA 1
ATOM 782 C C . SER A 1 104 ? -9.182 1.492 0.024 1.00 97.44 104 SER A C 1
ATOM 784 O O . SER A 1 104 ? -8.437 2.419 0.326 1.00 97.44 104 SER A O 1
ATOM 786 N N . THR A 1 105 ? -10.384 1.345 0.570 1.00 96.81 105 THR A N 1
ATOM 787 C CA . THR A 1 105 ? -10.940 2.252 1.580 1.00 96.81 105 THR A CA 1
ATOM 788 C C . THR A 1 105 ? -10.822 1.630 2.968 1.00 96.81 105 THR A C 1
ATOM 790 O O . THR A 1 105 ? -11.522 0.672 3.291 1.00 96.81 105 THR A O 1
ATOM 793 N N . LEU A 1 106 ? -9.958 2.186 3.816 1.00 95.31 106 LEU A N 1
ATOM 794 C CA . LEU A 1 106 ? -9.823 1.816 5.223 1.00 95.31 106 LEU A CA 1
ATOM 795 C C . LEU A 1 106 ? -10.762 2.663 6.080 1.00 95.31 106 LEU A C 1
ATOM 797 O O . LEU A 1 106 ? -10.510 3.845 6.261 1.00 95.31 106 LEU A O 1
ATOM 801 N N . SER A 1 107 ? -11.810 2.068 6.643 1.00 93.81 107 SER A N 1
ATOM 802 C CA . SER A 1 107 ? -12.716 2.733 7.585 1.00 93.81 107 SER A CA 1
ATOM 803 C C . SER A 1 107 ? -12.404 2.328 9.02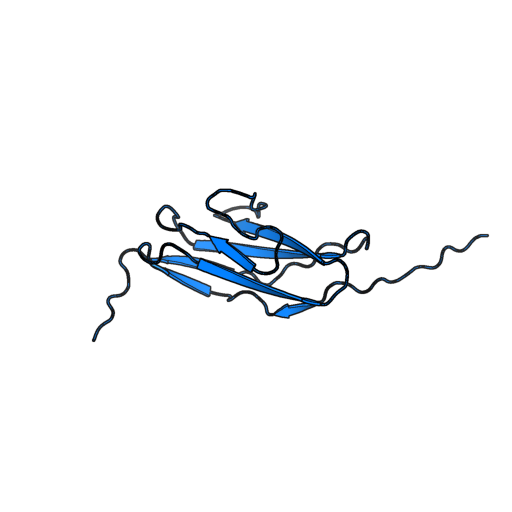1 1.00 93.81 107 SER A C 1
ATOM 805 O O . SER A 1 107 ? -12.477 1.145 9.362 1.00 93.81 107 SER A O 1
ATOM 807 N N . ILE A 1 108 ? -12.116 3.317 9.865 1.00 92.31 108 ILE A N 1
ATOM 808 C CA . ILE A 1 108 ? -11.896 3.111 11.298 1.00 92.31 108 ILE A CA 1
ATOM 809 C C . ILE A 1 108 ? -13.226 3.222 12.049 1.00 92.31 108 ILE A C 1
ATOM 811 O O . ILE A 1 108 ? -13.909 4.243 11.967 1.00 92.31 108 ILE A O 1
ATOM 815 N N . MET A 1 109 ? -13.600 2.168 12.773 1.00 89.56 109 MET A N 1
ATOM 816 C CA . MET A 1 109 ? -14.847 2.075 13.534 1.00 89.56 109 MET A CA 1
ATOM 817 C C . MET A 1 109 ? -14.620 2.347 15.024 1.00 89.56 109 MET A C 1
ATOM 819 O O . MET A 1 109 ? -13.703 1.794 15.639 1.00 89.56 109 MET A O 1
ATOM 823 N N . ASP A 1 110 ? -15.492 3.182 15.593 1.00 83.81 110 ASP A N 1
ATOM 824 C CA . ASP A 1 110 ? -15.567 3.507 17.019 1.00 83.81 110 ASP A CA 1
ATOM 825 C C . ASP A 1 110 ? -17.009 3.977 17.356 1.00 83.81 110 ASP A C 1
ATOM 827 O O . ASP A 1 110 ? -17.413 5.035 16.863 1.00 83.81 110 ASP A O 1
ATOM 831 N N . PRO A 1 111 ? -17.825 3.205 18.110 1.00 80.81 111 PRO A N 1
ATOM 832 C CA . PRO A 1 111 ? -17.493 1.927 18.739 1.00 80.81 111 PRO A CA 1
ATOM 833 C C . PRO A 1 111 ? -17.387 0.776 17.729 1.00 80.81 111 PRO A C 1
ATOM 835 O O . PRO A 1 111 ? -17.975 0.795 16.646 1.00 80.81 111 PRO A O 1
ATOM 838 N N . CYS A 1 112 ? -16.641 -0.259 18.110 1.00 80.31 112 CYS A N 1
ATOM 839 C CA . CYS A 1 112 ? -16.625 -1.528 17.393 1.00 80.31 112 CYS A CA 1
ATOM 840 C C . CYS A 1 112 ? -18.014 -2.159 17.345 1.00 80.31 112 CYS A C 1
ATOM 842 O O . CYS A 1 112 ? -18.728 -2.086 18.349 1.00 80.31 112 CYS A O 1
ATOM 844 N N . PRO A 1 113 ? -18.386 -2.833 16.242 1.00 80.06 113 PRO A N 1
ATOM 845 C CA . PRO A 1 113 ? -19.568 -3.672 16.271 1.00 80.06 113 PRO A CA 1
ATOM 846 C C . PRO A 1 113 ? -19.346 -4.716 17.367 1.00 80.06 113 PRO A C 1
ATOM 848 O O . PRO A 1 113 ? -18.324 -5.407 17.377 1.00 80.06 113 PRO A O 1
ATOM 851 N N . SER A 1 114 ? -20.263 -4.784 18.331 1.00 73.75 114 SER A N 1
ATOM 852 C CA . SER A 1 114 ? -20.259 -5.872 19.297 1.00 73.75 114 SER A CA 1
ATOM 853 C C . SER A 1 114 ? -20.348 -7.182 18.517 1.00 73.75 114 SER A C 1
ATOM 855 O O . SER A 1 114 ? -21.164 -7.309 17.602 1.00 73.75 114 SER A O 1
ATOM 857 N N . LEU A 1 115 ? -19.478 -8.143 18.838 1.00 62.34 115 LEU A N 1
ATOM 858 C CA . LEU A 1 115 ? -19.710 -9.526 18.444 1.00 62.34 115 LEU A CA 1
ATOM 859 C C . LEU A 1 115 ? -20.962 -9.948 19.205 1.00 62.34 115 LEU A C 1
ATOM 861 O O . LEU A 1 115 ? -20.896 -10.249 20.392 1.00 62.34 115 LEU A O 1
ATOM 865 N N . ASN A 1 116 ? -22.115 -9.835 18.560 1.00 54.78 116 ASN A N 1
ATOM 866 C CA . ASN A 1 116 ? -23.340 -10.379 19.108 1.00 54.78 116 ASN A CA 1
ATOM 867 C C . ASN A 1 116 ? -23.168 -11.903 19.057 1.00 54.78 116 ASN A C 1
ATOM 869 O O . ASN A 1 116 ? -23.003 -12.450 17.965 1.00 54.78 116 ASN A O 1
ATOM 873 N N . GLU A 1 117 ? -23.093 -12.521 20.238 1.00 46.28 117 GLU A N 1
ATOM 874 C CA . GLU A 1 117 ? -23.055 -13.977 20.448 1.00 46.28 117 GLU A CA 1
ATOM 875 C C . GLU A 1 117 ? -24.233 -14.697 19.778 1.00 46.28 117 GLU A C 1
ATOM 877 O O . GLU A 1 117 ? -25.351 -14.125 19.748 1.00 46.28 117 GLU A O 1
#

Secondary structure (DSSP, 8-state):
--------PPPPEEEEPPPSEEEEETTS--EEEE-EEESSSEEEEEEEESSSS-EEPPP-SSEE-TTSSEEEES--TT--SEEEEEEEEEETT--PPPEEPPPEEEEEESSPPP---

pLDDT: mean 89.1, std 11.46, range [46.28, 98.19]

Sequence (117 aa):
SDTIPLIVRPSPLIAVQPAADVRKCKSEKNVSFNVTAQGNNLIYQWQEKIGGNWQNIEPSDNNEGVAASVFTYKDISSMTGPVHLRCMVSIANDGCPPLPSGESTLSIMDPCPSLNE

Foldseek 3Di:
DDDDDPPQDDWKAWPDFWAQEAEDEQVNFKDKTFIDIDDPQKWKWKWKPPDDDIDTDDDDPQWPQRGHRMIMGRGCNPPDAWMKMWMFIGHPPNPDGTDIGHIHIYGYDPPDDPPPD